Protein AF-A0A1J3FZJ3-F1 (afdb_monomer)

Organism: Noccaea caerulescens (NCBI:txid107243)

Mean predicted aligned error: 16.67 Å

Solvent-accessible surface area (backbone atoms only — not comparable to full-atom values): 7254 Å² total; per-residue (Å²): 122,68,70,63,58,53,57,52,51,57,56,59,66,74,48,54,72,71,60,51,54,51,52,52,52,52,52,52,50,53,53,52,49,51,53,52,52,54,52,51,52,48,55,54,49,55,52,50,53,50,51,49,52,56,47,55,73,55,59,82,52,82,71,63,54,33,57,73,55,72,46,77,84,89,62,64,53,85,85,43,50,65,75,44,43,39,55,68,78,79,38,80,76,72,91,74,71,64,52,69,68,57,39,54,49,50,56,50,47,53,55,48,44,74,58,72,31,93,97,49,130

Foldseek 3Di:
DVVVVVVVVVVLVPDDPVVNVVVVVVVVVVVVVVVVVVVVVVVVVVVVVVVVVVVVVVPPDPQPLCLLLVRDPPDDCVVPVCSRCCCPPPDDRDPDHDDPVNNVVVVVVVVVCVAPPPPHD

Structure (mmCIF, N/CA/C/O backbone):
data_AF-A0A1J3FZJ3-F1
#
_entry.id   AF-A0A1J3FZJ3-F1
#
loop_
_atom_site.group_PDB
_atom_site.id
_atom_site.type_symbol
_atom_site.label_atom_id
_atom_site.label_alt_id
_atom_site.label_comp_id
_atom_site.label_asym_id
_atom_site.label_entity_id
_atom_site.label_seq_id
_atom_site.pdbx_PDB_ins_code
_atom_site.Cartn_x
_atom_site.Cartn_y
_atom_site.Cartn_z
_atom_site.occupancy
_atom_site.B_iso_or_equiv
_atom_site.auth_seq_id
_atom_site.auth_comp_id
_atom_site.auth_asym_id
_atom_site.auth_atom_id
_atom_site.pdbx_PDB_model_num
ATOM 1 N N . MET A 1 1 ? 51.159 -42.744 -11.979 1.00 53.06 1 MET A N 1
ATOM 2 C CA . MET A 1 1 ? 51.176 -41.311 -11.600 1.00 53.06 1 MET A CA 1
ATOM 3 C C . MET A 1 1 ? 52.596 -40.743 -11.467 1.00 53.06 1 MET A C 1
ATOM 5 O O . MET A 1 1 ? 52.803 -39.627 -11.905 1.00 53.06 1 MET A O 1
ATOM 9 N N . TYR A 1 2 ? 53.592 -41.496 -10.974 1.00 52.66 2 TYR A N 1
ATOM 10 C CA . TYR A 1 2 ? 54.974 -41.008 -10.779 1.00 52.66 2 TYR A CA 1
ATOM 11 C C . TYR A 1 2 ? 55.820 -40.819 -12.058 1.00 52.66 2 TYR A C 1
ATOM 13 O O . TYR A 1 2 ? 56.565 -39.849 -12.153 1.00 52.66 2 TYR A O 1
ATOM 21 N N . HIS A 1 3 ? 55.665 -41.671 -13.079 1.00 50.00 3 HIS A N 1
ATOM 22 C CA . HIS A 1 3 ? 56.453 -41.567 -14.322 1.00 50.00 3 HIS A CA 1
ATOM 23 C C . HIS A 1 3 ? 56.180 -40.289 -15.140 1.00 50.00 3 HIS A C 1
ATOM 25 O O . HIS A 1 3 ? 57.069 -39.791 -15.820 1.00 50.00 3 HIS A O 1
ATOM 31 N N . ILE A 1 4 ? 54.976 -39.717 -15.042 1.00 53.25 4 ILE A N 1
ATOM 32 C CA . ILE A 1 4 ? 54.586 -38.503 -15.782 1.00 53.25 4 ILE A CA 1
ATOM 33 C C . ILE A 1 4 ? 55.288 -37.260 -15.207 1.00 53.25 4 ILE A C 1
ATOM 35 O O . ILE A 1 4 ? 55.769 -36.414 -15.960 1.00 53.25 4 ILE A O 1
ATOM 39 N N . PHE A 1 5 ? 55.425 -37.176 -13.878 1.00 53.69 5 PHE A N 1
ATOM 40 C CA . PHE A 1 5 ? 56.165 -36.090 -13.224 1.00 53.69 5 PHE A CA 1
ATOM 41 C C . PHE A 1 5 ? 57.675 -36.163 -13.498 1.00 53.69 5 PHE A C 1
ATOM 43 O O . PHE A 1 5 ? 58.327 -35.126 -13.605 1.00 53.69 5 PHE A O 1
ATOM 50 N N . GLN A 1 6 ? 58.222 -37.371 -13.675 1.00 52.38 6 GLN A N 1
ATOM 51 C CA . GLN A 1 6 ? 59.640 -37.582 -13.977 1.00 52.38 6 GLN A CA 1
ATOM 52 C C . GLN A 1 6 ? 60.010 -37.102 -15.393 1.00 52.38 6 GLN A C 1
ATOM 54 O O . GLN A 1 6 ? 61.010 -36.408 -15.561 1.00 52.38 6 GLN A O 1
ATOM 59 N N . ILE A 1 7 ? 59.149 -37.367 -16.386 1.00 54.06 7 ILE A N 1
ATOM 60 C CA . ILE A 1 7 ? 59.315 -36.898 -17.776 1.00 54.06 7 ILE A CA 1
ATOM 61 C C . ILE A 1 7 ? 59.224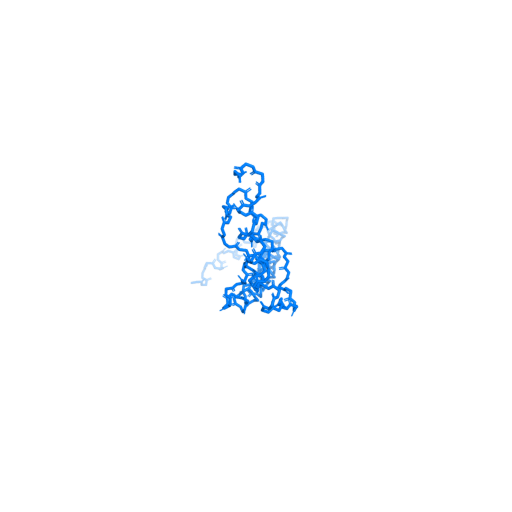 -35.363 -17.858 1.00 54.06 7 ILE A C 1
ATOM 63 O O . ILE A 1 7 ? 60.020 -34.720 -18.542 1.00 54.06 7 ILE A O 1
ATOM 67 N N . SER A 1 8 ? 58.294 -34.753 -17.114 1.00 57.75 8 SER A N 1
ATOM 68 C CA . SER A 1 8 ? 58.160 -33.291 -17.063 1.00 57.75 8 SER A CA 1
ATOM 69 C C . SER A 1 8 ? 59.354 -32.608 -16.381 1.00 57.75 8 SER A C 1
ATOM 71 O O . SER A 1 8 ? 59.728 -31.505 -16.778 1.00 57.75 8 SER A O 1
ATOM 73 N N . GLY A 1 9 ? 59.961 -33.231 -15.365 1.00 58.09 9 GLY A N 1
ATOM 74 C CA . GLY A 1 9 ? 61.112 -32.674 -14.643 1.00 58.09 9 GLY A CA 1
ATOM 75 C C . GLY A 1 9 ? 62.397 -32.627 -15.479 1.00 58.09 9 GLY A C 1
ATOM 76 O O . GLY A 1 9 ? 63.122 -31.629 -15.444 1.00 58.09 9 GLY A O 1
ATOM 77 N N . GLU A 1 10 ? 62.646 -33.668 -16.277 1.00 59.41 10 GLU A N 1
ATOM 78 C CA . GLU A 1 10 ? 63.753 -33.742 -17.247 1.00 59.41 10 GLU A CA 1
ATOM 79 C C . GLU A 1 10 ? 63.602 -32.670 -18.346 1.00 59.41 10 GLU A C 1
ATOM 81 O O . GLU A 1 10 ? 64.541 -31.921 -18.638 1.00 59.41 10 GLU A O 1
ATOM 86 N N . ALA A 1 11 ? 62.384 -32.510 -18.882 1.00 60.62 11 ALA A N 1
ATOM 87 C CA . ALA A 1 11 ? 62.062 -31.506 -19.896 1.00 60.62 11 ALA A CA 1
ATOM 88 C C . ALA A 1 11 ? 62.248 -30.066 -19.379 1.00 60.62 11 ALA A C 1
ATOM 90 O O . ALA A 1 11 ? 62.867 -29.240 -20.056 1.00 60.62 11 ALA A O 1
ATOM 91 N N . ILE A 1 12 ? 61.805 -29.778 -18.146 1.00 58.91 12 ILE A N 1
ATOM 92 C CA . ILE A 1 12 ? 62.013 -28.479 -17.487 1.00 58.91 12 ILE A CA 1
ATOM 93 C C . ILE A 1 12 ? 63.504 -28.208 -17.261 1.00 58.91 12 ILE A C 1
ATOM 95 O O . ILE A 1 12 ? 63.934 -27.067 -17.412 1.00 58.91 12 ILE A O 1
ATOM 99 N N . ARG A 1 13 ? 64.329 -29.224 -16.964 1.00 60.97 13 ARG A N 1
ATOM 100 C CA . ARG A 1 13 ? 65.783 -29.062 -16.766 1.00 60.97 13 ARG A CA 1
ATOM 101 C C . ARG A 1 13 ? 66.527 -28.631 -18.032 1.00 60.97 13 ARG A C 1
ATOM 103 O O . ARG A 1 13 ? 67.416 -27.786 -17.905 1.00 60.97 13 ARG A O 1
ATOM 110 N N . SER A 1 14 ? 66.133 -29.124 -19.207 1.00 64.06 14 SER A N 1
ATOM 111 C CA . SER A 1 14 ? 66.758 -28.795 -20.505 1.00 64.06 14 SER A CA 1
ATOM 112 C C . SER A 1 14 ? 66.446 -27.381 -21.031 1.00 64.06 14 SER A C 1
ATOM 114 O O . SER A 1 14 ? 67.145 -26.871 -21.906 1.00 64.06 14 SER A O 1
ATOM 116 N N . LEU A 1 15 ? 65.424 -26.714 -20.479 1.00 68.06 15 LEU A N 1
ATOM 117 C CA . LEU A 1 15 ? 64.989 -25.387 -20.918 1.00 68.06 15 LEU A CA 1
ATOM 118 C C . LEU A 1 15 ? 65.963 -24.278 -20.480 1.00 68.06 15 LEU A C 1
ATOM 120 O O . LEU A 1 15 ? 66.449 -24.244 -19.343 1.00 68.06 15 LEU A O 1
ATOM 124 N N . GLY A 1 16 ? 66.220 -23.326 -21.380 1.00 76.88 16 GLY A N 1
ATOM 125 C CA . GLY A 1 16 ? 67.042 -22.149 -21.096 1.00 76.88 16 GLY A CA 1
ATOM 126 C C . GLY A 1 16 ? 66.474 -21.294 -19.954 1.00 76.88 16 GLY A C 1
ATOM 127 O O . GLY A 1 16 ? 65.259 -21.219 -19.760 1.00 76.88 16 GLY A O 1
ATOM 128 N N . LEU A 1 17 ? 67.353 -20.616 -19.205 1.00 80.19 17 LEU A N 1
ATOM 129 C CA . LEU A 1 17 ? 67.009 -19.860 -17.987 1.00 80.19 17 LEU A CA 1
ATOM 130 C C . LEU A 1 17 ? 65.848 -18.864 -18.189 1.00 80.19 17 LEU A C 1
ATOM 132 O O . LEU A 1 17 ? 64.981 -18.747 -17.328 1.00 80.19 17 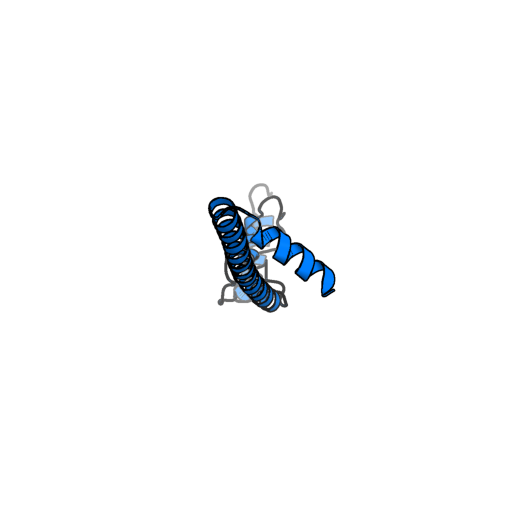LEU A O 1
ATOM 136 N N . LYS A 1 18 ? 65.778 -18.207 -19.355 1.00 80.12 18 LYS A N 1
ATOM 137 C CA . LYS A 1 18 ? 64.703 -17.262 -19.706 1.00 80.12 18 LYS A CA 1
ATOM 138 C C . LYS A 1 18 ? 63.321 -17.925 -19.801 1.00 80.12 18 LYS A C 1
ATOM 140 O O . LYS A 1 18 ? 62.347 -17.367 -19.309 1.00 80.12 18 LYS A O 1
ATOM 145 N N . MET A 1 19 ? 63.244 -19.128 -20.374 1.00 83.62 19 MET A N 1
ATOM 146 C CA . MET A 1 19 ? 61.985 -19.877 -20.498 1.00 83.62 19 MET A CA 1
ATOM 147 C C . MET A 1 19 ? 61.517 -20.419 -19.145 1.00 83.62 19 MET A C 1
ATOM 149 O O . MET A 1 19 ? 60.323 -20.423 -18.865 1.00 83.62 19 MET A O 1
ATOM 153 N N . LYS A 1 20 ? 62.454 -20.797 -18.266 1.00 83.12 20 LYS A N 1
ATOM 154 C CA . LYS A 1 20 ? 62.146 -21.209 -16.886 1.00 83.12 20 LYS A CA 1
ATOM 155 C C . LYS A 1 20 ? 61.538 -20.070 -16.069 1.00 83.12 20 LYS A C 1
ATOM 157 O O . LYS A 1 20 ? 60.531 -20.275 -15.405 1.00 83.12 20 LYS A O 1
ATOM 162 N N . ILE A 1 21 ? 62.118 -18.869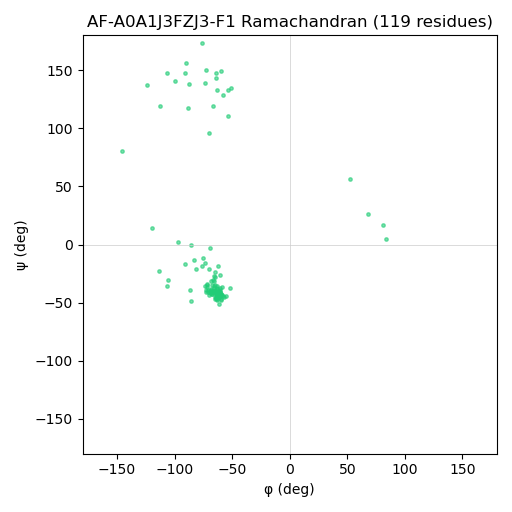 -16.148 1.00 86.31 21 ILE A N 1
ATOM 163 C CA . ILE A 1 21 ? 61.594 -17.685 -15.449 1.00 86.31 21 ILE A CA 1
ATOM 164 C C . ILE A 1 21 ? 60.181 -17.355 -15.945 1.00 86.31 21 ILE A C 1
ATOM 166 O O . ILE A 1 21 ? 59.288 -17.143 -15.129 1.00 86.31 21 ILE A O 1
ATOM 170 N N . LEU A 1 22 ? 59.957 -17.383 -17.264 1.00 87.56 22 LEU A N 1
ATOM 171 C CA . LEU A 1 22 ? 58.647 -17.107 -17.856 1.00 87.56 22 LEU A CA 1
ATOM 172 C C . LEU A 1 22 ? 57.569 -18.085 -17.362 1.00 87.56 22 LEU A C 1
ATOM 174 O O . LEU A 1 22 ? 56.499 -17.654 -16.938 1.00 87.56 22 LEU A O 1
ATOM 178 N N . ILE A 1 23 ? 57.861 -19.389 -17.363 1.00 87.62 23 ILE A N 1
ATOM 179 C CA . ILE A 1 23 ? 56.921 -20.420 -16.898 1.00 87.62 23 ILE A CA 1
ATOM 180 C C . ILE A 1 23 ? 56.596 -20.228 -15.412 1.00 87.62 23 ILE A C 1
ATOM 182 O O . ILE A 1 23 ? 55.427 -20.277 -15.032 1.00 87.62 23 ILE A O 1
ATOM 186 N N . THR A 1 24 ? 57.603 -19.952 -14.578 1.00 87.81 24 THR A N 1
ATOM 187 C CA . THR A 1 24 ? 57.401 -19.717 -13.142 1.00 87.81 24 THR A CA 1
ATOM 188 C C . THR A 1 24 ? 56.529 -18.488 -12.877 1.00 87.81 24 THR A C 1
ATOM 190 O O . THR A 1 24 ? 55.661 -18.551 -12.011 1.00 87.81 24 THR A O 1
ATOM 193 N N . VAL A 1 25 ? 56.714 -17.395 -13.628 1.00 91.88 25 VAL A N 1
ATOM 194 C CA . VAL A 1 25 ? 55.906 -16.166 -13.494 1.00 91.88 25 VAL A CA 1
ATOM 195 C C . VAL A 1 25 ? 54.456 -16.392 -13.926 1.00 91.88 25 VAL A C 1
ATOM 197 O O . VAL A 1 25 ? 53.534 -15.924 -13.263 1.00 91.88 25 VAL A O 1
ATOM 200 N N . ILE A 1 26 ? 54.232 -17.138 -15.010 1.00 90.44 26 ILE A N 1
ATOM 201 C CA . ILE A 1 26 ? 52.875 -17.472 -15.463 1.00 90.44 26 ILE A CA 1
ATOM 202 C C . ILE A 1 26 ? 52.180 -18.359 -14.428 1.00 90.44 26 ILE A C 1
ATOM 204 O O . ILE A 1 26 ? 51.043 -18.092 -14.045 1.00 90.44 26 ILE A O 1
ATOM 208 N N . PHE A 1 27 ? 52.867 -19.393 -13.940 1.00 89.44 27 PHE A N 1
ATOM 209 C CA . PHE A 1 27 ? 52.297 -20.314 -12.964 1.00 89.44 27 PHE A CA 1
ATOM 210 C C . PHE A 1 27 ? 51.983 -19.613 -11.637 1.00 89.44 27 PHE A C 1
ATOM 212 O O . PHE A 1 27 ? 50.892 -19.791 -11.098 1.00 89.44 27 PHE A O 1
ATOM 219 N N . SER A 1 28 ? 52.882 -18.759 -11.136 1.00 91.06 28 SER A N 1
ATOM 220 C CA . SER A 1 28 ? 52.624 -17.981 -9.920 1.00 91.06 28 SER A CA 1
ATOM 221 C C . SER A 1 28 ? 51.472 -16.989 -10.104 1.00 91.06 28 SER A C 1
ATOM 223 O O . SER A 1 28 ? 50.619 -16.888 -9.223 1.00 91.06 28 SER A O 1
ATOM 225 N N . GLY A 1 29 ? 51.378 -16.329 -11.262 1.00 91.00 29 GLY A N 1
ATOM 226 C CA . GLY A 1 29 ? 50.261 -15.446 -11.601 1.00 91.00 29 GLY A CA 1
ATOM 227 C C . GLY A 1 29 ? 48.910 -16.169 -11.620 1.00 91.00 29 GLY A C 1
ATOM 228 O O . GLY A 1 29 ? 47.945 -15.677 -11.037 1.00 91.00 29 GLY A O 1
ATOM 229 N N . LEU A 1 30 ? 48.847 -17.365 -12.215 1.00 89.88 30 LEU A N 1
ATOM 230 C CA . LEU A 1 30 ? 47.631 -18.188 -12.245 1.00 89.88 30 LEU A CA 1
ATOM 231 C C . LEU A 1 30 ? 47.204 -18.646 -10.843 1.00 89.88 30 LEU A C 1
ATOM 233 O O . LEU A 1 30 ? 46.014 -18.615 -10.523 1.00 89.88 30 LEU A O 1
ATOM 237 N N . LEU A 1 31 ? 48.161 -19.023 -9.989 1.00 89.44 31 LEU A N 1
ATOM 238 C CA . LEU A 1 31 ? 47.874 -19.396 -8.601 1.00 89.44 31 LEU A CA 1
ATOM 239 C C . LEU A 1 31 ? 47.332 -18.212 -7.793 1.00 89.44 31 LEU A C 1
ATOM 241 O O . LEU A 1 31 ? 46.328 -18.355 -7.094 1.00 89.44 31 LEU A O 1
ATOM 245 N N . ILE A 1 32 ? 47.952 -17.035 -7.921 1.00 89.62 32 ILE A N 1
ATOM 246 C CA . ILE A 1 32 ? 47.500 -15.815 -7.240 1.00 89.62 32 ILE A CA 1
ATOM 247 C C . ILE A 1 32 ? 46.096 -15.420 -7.722 1.00 89.62 32 ILE A C 1
ATOM 249 O O . ILE A 1 32 ? 45.219 -15.146 -6.902 1.00 89.62 32 ILE A O 1
ATOM 253 N N . TRP A 1 33 ? 45.843 -15.460 -9.033 1.00 89.50 33 TRP A N 1
ATOM 254 C CA . TRP A 1 33 ? 44.532 -15.159 -9.613 1.00 89.50 33 TRP A CA 1
ATOM 255 C C . TRP A 1 33 ? 43.437 -16.096 -9.094 1.00 89.50 33 TRP A C 1
ATOM 257 O O . TRP A 1 33 ? 42.351 -15.644 -8.731 1.00 89.50 33 TRP A O 1
ATOM 267 N N . SER A 1 34 ? 43.730 -17.395 -8.988 1.00 89.62 34 SER A N 1
ATOM 268 C CA . SER A 1 34 ? 42.785 -18.376 -8.447 1.00 89.62 34 SER A CA 1
ATOM 269 C C . SER A 1 34 ? 42.434 -18.101 -6.982 1.00 89.62 34 SER A C 1
ATOM 271 O O . SER A 1 34 ? 41.277 -18.264 -6.594 1.00 89.62 34 SER A O 1
ATOM 273 N N . ILE A 1 35 ? 43.403 -17.677 -6.166 1.00 85.88 35 ILE A N 1
ATOM 274 C CA . ILE A 1 35 ? 43.174 -17.325 -4.755 1.00 85.88 35 ILE A CA 1
ATOM 275 C C . ILE A 1 35 ? 42.314 -16.058 -4.652 1.00 85.88 35 ILE A C 1
ATOM 277 O O . ILE A 1 35 ? 41.371 -16.019 -3.857 1.00 85.88 35 ILE A O 1
ATOM 281 N N . ILE A 1 36 ? 42.590 -15.045 -5.480 1.00 85.06 36 ILE A N 1
ATOM 282 C CA . ILE A 1 36 ? 41.810 -13.800 -5.529 1.00 85.06 36 ILE A CA 1
ATOM 283 C C . ILE A 1 36 ? 40.368 -14.080 -5.970 1.00 85.06 36 ILE A C 1
ATOM 285 O O . ILE A 1 36 ? 39.436 -13.650 -5.293 1.00 85.06 36 ILE A O 1
ATOM 289 N N . LEU A 1 37 ? 40.167 -14.855 -7.041 1.00 81.25 37 LEU A N 1
ATOM 290 C CA . LEU A 1 37 ? 38.834 -15.252 -7.510 1.00 81.25 37 LEU A CA 1
ATOM 291 C C . LEU A 1 37 ? 38.046 -16.024 -6.447 1.00 81.25 37 LEU A C 1
ATOM 293 O O . LEU A 1 37 ? 36.863 -15.753 -6.238 1.00 81.25 37 LEU A O 1
ATOM 297 N N . LEU A 1 38 ? 38.691 -16.970 -5.756 1.00 77.31 38 LEU A N 1
ATOM 298 C CA . LEU A 1 38 ? 38.036 -17.755 -4.709 1.00 77.31 38 LEU A CA 1
ATOM 299 C C . LEU A 1 38 ? 37.642 -16.883 -3.506 1.00 77.31 38 LEU A C 1
ATOM 301 O O . LEU A 1 38 ? 36.589 -17.100 -2.907 1.00 77.31 38 LEU A O 1
ATOM 305 N N . SER A 1 39 ? 38.469 -15.891 -3.171 1.00 75.31 39 SER A N 1
ATOM 306 C CA . SER A 1 39 ? 38.217 -14.945 -2.074 1.00 75.31 39 SER A CA 1
ATOM 307 C C . SER A 1 39 ? 37.090 -13.970 -2.418 1.00 75.31 39 SER A C 1
ATOM 309 O O . SER A 1 39 ? 36.223 -13.705 -1.588 1.00 75.31 39 SER A O 1
ATOM 311 N N . PHE A 1 40 ? 37.064 -13.488 -3.663 1.00 70.50 40 PHE A N 1
ATOM 312 C CA . PHE A 1 40 ? 35.990 -12.651 -4.185 1.00 70.50 40 PHE A CA 1
ATOM 313 C C . PHE A 1 40 ? 34.661 -13.415 -4.163 1.00 70.50 40 PHE A C 1
ATOM 315 O O . PHE A 1 40 ? 33.704 -12.954 -3.552 1.00 70.50 40 PHE A O 1
ATOM 322 N N . SER A 1 41 ? 34.626 -14.631 -4.719 1.00 71.50 41 SER A N 1
ATOM 323 C CA . SER A 1 41 ? 33.423 -15.472 -4.743 1.00 71.50 41 SER A CA 1
ATOM 324 C C . SER A 1 41 ? 32.840 -15.713 -3.346 1.00 71.50 41 SER A C 1
ATOM 326 O O . SER A 1 41 ? 31.636 -15.565 -3.150 1.00 71.50 41 SER A O 1
ATOM 328 N N . LYS A 1 42 ? 33.672 -16.025 -2.344 1.00 74.19 42 LYS A N 1
ATOM 329 C CA . LYS A 1 42 ? 33.191 -16.255 -0.971 1.00 74.19 42 LYS A CA 1
ATOM 330 C C . LYS A 1 42 ? 32.550 -15.014 -0.350 1.00 74.19 42 LYS A C 1
ATOM 332 O O . LYS A 1 42 ? 31.459 -15.123 0.186 1.00 74.19 42 LYS A O 1
ATOM 337 N N . ASN A 1 43 ? 33.154 -13.836 -0.521 1.00 70.00 43 ASN A N 1
ATOM 338 C CA . ASN A 1 43 ? 32.615 -12.584 0.023 1.00 70.00 43 ASN A CA 1
ATOM 339 C C . ASN A 1 43 ? 31.222 -12.246 -0.554 1.00 70.00 43 ASN A C 1
ATOM 341 O O . ASN A 1 43 ? 30.319 -11.859 0.185 1.00 70.00 43 ASN A O 1
ATOM 345 N N . PHE A 1 44 ? 31.015 -12.470 -1.859 1.00 65.81 44 PHE A N 1
ATOM 346 C CA . PHE A 1 44 ? 29.693 -12.299 -2.478 1.00 65.81 44 PHE A CA 1
ATOM 347 C C . PHE A 1 44 ? 28.681 -13.344 -2.011 1.00 65.81 44 PHE A C 1
ATOM 349 O O . PHE A 1 44 ? 27.527 -12.997 -1.772 1.00 65.81 44 PHE A O 1
ATOM 356 N N . ASN A 1 45 ? 29.093 -14.607 -1.873 1.00 67.25 45 ASN A N 1
ATOM 357 C CA . ASN A 1 45 ? 28.197 -15.667 -1.417 1.00 67.25 45 ASN A CA 1
ATOM 358 C C . ASN A 1 45 ? 27.777 -15.467 0.043 1.00 67.25 45 ASN A C 1
ATOM 360 O O . ASN A 1 45 ? 26.598 -15.621 0.333 1.00 67.25 45 ASN A O 1
ATOM 364 N N . ASP A 1 46 ? 28.686 -15.061 0.932 1.00 68.38 46 ASP A N 1
ATOM 365 C CA . ASP A 1 46 ? 28.368 -14.810 2.343 1.00 68.38 46 ASP A CA 1
ATOM 366 C C . ASP A 1 46 ? 27.400 -13.621 2.497 1.00 68.38 46 ASP A C 1
ATOM 368 O O . ASP A 1 46 ? 26.421 -13.717 3.237 1.00 68.38 46 ASP A O 1
ATOM 372 N N . GLN A 1 47 ? 27.592 -12.536 1.730 1.00 66.88 47 GLN A N 1
ATOM 373 C CA . GLN A 1 47 ? 26.634 -11.418 1.680 1.00 66.88 47 GLN A CA 1
ATOM 374 C C . GLN A 1 47 ? 25.274 -11.825 1.098 1.00 66.88 47 GLN A C 1
ATOM 376 O O . GLN A 1 47 ? 24.237 -11.379 1.586 1.00 66.88 47 GLN A O 1
ATOM 381 N N . LEU A 1 48 ? 25.256 -12.669 0.063 1.00 66.44 48 LEU A N 1
ATOM 382 C CA . LEU A 1 48 ? 24.0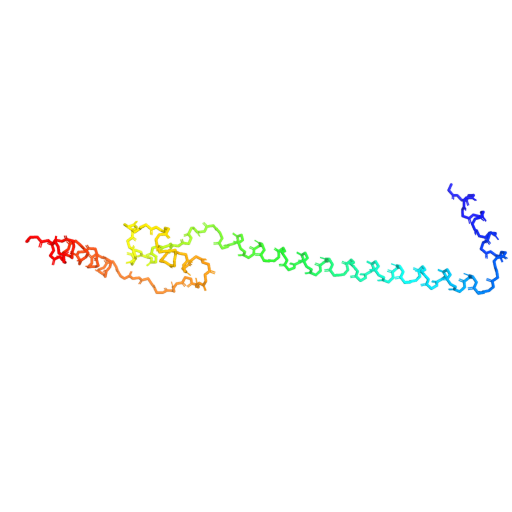19 -13.164 -0.544 1.00 66.44 48 LEU A CA 1
ATOM 383 C C . LEU A 1 48 ? 23.262 -14.099 0.412 1.00 66.44 48 LEU A C 1
ATOM 385 O O . LEU A 1 48 ? 22.035 -14.044 0.495 1.00 66.44 48 LEU A O 1
ATOM 389 N N . LEU A 1 49 ? 23.977 -14.944 1.154 1.00 65.75 49 LEU A N 1
ATOM 390 C CA . LEU A 1 49 ? 23.395 -15.894 2.100 1.00 65.75 49 LEU A CA 1
ATOM 391 C C . LEU A 1 49 ? 22.849 -15.178 3.346 1.00 65.75 49 LEU A C 1
ATOM 393 O O . LEU A 1 49 ? 21.785 -15.545 3.834 1.00 65.75 49 LEU A O 1
ATOM 397 N N . ASP A 1 50 ? 23.499 -14.105 3.805 1.00 63.09 50 ASP A N 1
ATOM 398 C CA . ASP A 1 50 ? 22.976 -13.251 4.879 1.00 63.09 50 ASP A CA 1
ATOM 399 C C . ASP A 1 50 ? 21.760 -12.430 4.417 1.00 63.09 50 ASP A C 1
ATOM 401 O O . ASP A 1 50 ? 20.727 -12.418 5.086 1.00 63.09 50 ASP A O 1
ATOM 405 N N . ALA A 1 51 ? 21.812 -11.840 3.215 1.00 61.41 51 ALA A N 1
ATOM 406 C CA . ALA A 1 51 ? 20.678 -11.119 2.632 1.00 61.41 51 ALA A CA 1
ATOM 407 C C . ALA A 1 51 ? 19.448 -12.024 2.441 1.00 61.41 51 ALA A C 1
ATOM 409 O O . ALA A 1 51 ? 18.325 -11.619 2.743 1.00 61.41 51 ALA A O 1
ATOM 410 N N . THR A 1 52 ? 19.655 -13.265 1.991 1.00 62.25 52 THR A N 1
ATOM 411 C CA . THR A 1 52 ? 18.578 -14.257 1.836 1.00 62.25 52 THR A CA 1
ATOM 412 C C . THR A 1 52 ? 18.060 -14.770 3.181 1.00 62.25 52 THR A C 1
ATOM 414 O O . THR A 1 52 ? 16.851 -14.942 3.320 1.00 62.25 52 THR A O 1
ATOM 417 N N . ASN A 1 53 ? 18.908 -14.945 4.203 1.00 61.72 53 ASN A N 1
ATOM 418 C CA . ASN A 1 53 ? 18.453 -15.297 5.557 1.00 61.72 53 ASN A CA 1
ATOM 419 C C . ASN A 1 53 ? 17.638 -14.162 6.200 1.00 61.72 53 ASN A C 1
ATOM 421 O O . ASN A 1 53 ? 16.612 -14.404 6.843 1.00 61.72 53 ASN A O 1
ATOM 425 N N . TYR A 1 54 ? 18.068 -12.914 6.000 1.00 58.44 54 TYR A N 1
ATOM 426 C CA . TYR A 1 54 ? 17.384 -11.727 6.511 1.00 58.44 54 TYR A CA 1
ATOM 427 C C . TYR A 1 54 ? 16.033 -11.496 5.815 1.00 58.44 54 TYR A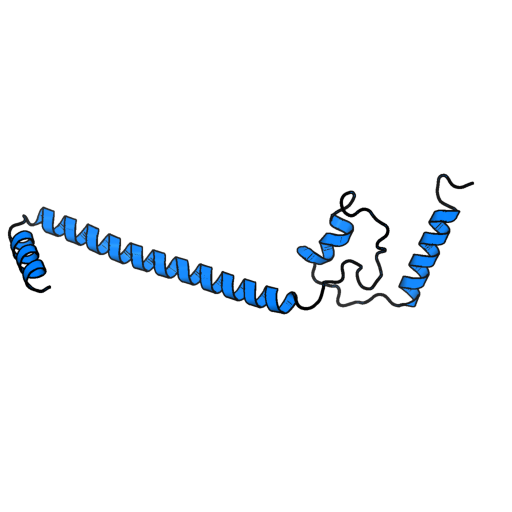 C 1
ATOM 429 O O . TYR A 1 54 ? 15.053 -11.132 6.471 1.00 58.44 54 TYR A O 1
ATOM 437 N N . ASP A 1 55 ? 15.953 -11.751 4.506 1.00 54.59 55 ASP A N 1
ATOM 438 C CA . ASP A 1 55 ? 14.703 -11.677 3.741 1.00 54.59 55 ASP A CA 1
ATOM 439 C C . ASP A 1 55 ? 13.759 -12.845 4.071 1.00 54.59 55 ASP A C 1
ATOM 441 O O . ASP A 1 55 ? 12.575 -12.626 4.332 1.00 54.59 55 ASP A O 1
ATOM 445 N N . SER A 1 56 ? 14.292 -14.065 4.215 1.00 55.28 56 SER A N 1
ATOM 446 C CA . SER A 1 56 ? 13.538 -15.251 4.648 1.00 55.28 56 SER A CA 1
ATOM 447 C C . SER A 1 56 ? 12.875 -15.030 6.008 1.00 55.28 56 SER A C 1
ATOM 449 O O . SER A 1 56 ? 11.678 -15.286 6.146 1.00 55.28 56 SER A O 1
ATOM 451 N N . LYS A 1 57 ? 13.594 -14.470 6.993 1.00 53.38 57 LYS A N 1
ATOM 452 C CA . LYS A 1 57 ? 13.025 -14.121 8.312 1.00 53.38 57 LYS A CA 1
ATOM 453 C C . LYS A 1 57 ? 11.953 -13.033 8.254 1.00 53.38 57 LYS A C 1
ATOM 455 O O . LYS A 1 57 ? 11.127 -12.937 9.158 1.00 53.38 57 LYS A O 1
ATOM 460 N N . ARG A 1 58 ? 11.961 -12.193 7.217 1.00 52.62 58 ARG A N 1
ATOM 461 C CA . ARG A 1 58 ? 10.982 -11.116 7.014 1.00 52.62 58 ARG A CA 1
ATOM 462 C C . ARG A 1 58 ? 9.777 -11.565 6.179 1.00 52.62 58 ARG A C 1
ATOM 464 O O . ARG A 1 58 ? 8.750 -10.889 6.205 1.00 52.62 58 ARG A O 1
ATOM 471 N N . SER A 1 59 ? 9.899 -12.689 5.471 1.00 48.19 59 SER A N 1
ATOM 472 C CA . SER A 1 59 ? 8.912 -13.210 4.518 1.00 48.19 59 SER A CA 1
ATOM 473 C C . SER A 1 59 ? 7.765 -14.023 5.135 1.00 48.19 59 SER A C 1
ATOM 475 O O . SER A 1 59 ? 6.751 -14.219 4.472 1.00 48.19 59 SER A O 1
ATOM 477 N N . GLU A 1 60 ? 7.853 -14.435 6.405 1.00 47.41 60 GLU A N 1
ATOM 478 C CA . GLU A 1 60 ? 6.789 -15.237 7.044 1.00 47.41 60 GLU A CA 1
ATOM 479 C C . GLU A 1 60 ? 5.537 -14.433 7.430 1.00 47.41 60 GLU A C 1
ATOM 481 O O . GLU A 1 60 ? 4.491 -15.010 7.720 1.00 47.41 60 GLU A O 1
ATOM 486 N N . THR A 1 61 ? 5.593 -13.098 7.380 1.00 50.03 61 THR A N 1
ATOM 487 C CA . THR A 1 61 ? 4.391 -12.264 7.518 1.00 50.03 61 THR A CA 1
ATOM 488 C C . THR A 1 61 ? 4.113 -11.562 6.194 1.00 50.03 61 THR A C 1
ATOM 490 O O . THR A 1 61 ? 4.957 -10.784 5.739 1.00 50.03 61 THR A O 1
ATOM 493 N N . PRO A 1 62 ? 2.952 -11.801 5.550 1.00 57.47 62 PRO A N 1
ATOM 494 C CA . PRO A 1 62 ? 2.527 -11.007 4.408 1.00 57.47 62 PRO A CA 1
ATOM 495 C C . PRO A 1 62 ? 2.562 -9.540 4.831 1.00 57.47 62 PRO A C 1
ATOM 497 O O . PRO A 1 62 ? 1.806 -9.121 5.711 1.00 57.47 62 PRO A O 1
ATOM 500 N N . ARG A 1 63 ? 3.497 -8.766 4.271 1.00 65.56 63 ARG A N 1
ATOM 501 C CA . ARG A 1 63 ? 3.607 -7.347 4.602 1.00 65.56 63 ARG A CA 1
ATOM 502 C C . ARG A 1 63 ? 2.277 -6.690 4.268 1.00 65.56 63 ARG A C 1
ATOM 504 O O . ARG A 1 63 ? 1.741 -6.857 3.174 1.00 65.56 63 ARG A O 1
ATOM 511 N N . ASP A 1 64 ? 1.739 -5.963 5.235 1.00 77.44 64 ASP A N 1
ATOM 512 C CA . ASP A 1 64 ? 0.411 -5.388 5.123 1.00 77.44 64 ASP A CA 1
ATOM 513 C C . ASP A 1 64 ? 0.396 -4.244 4.098 1.00 77.44 64 ASP A C 1
ATOM 515 O O . ASP A 1 64 ? 0.712 -3.087 4.400 1.00 77.44 64 ASP A O 1
ATOM 519 N N . LYS A 1 65 ? 0.008 -4.580 2.863 1.00 86.00 65 LYS A N 1
ATOM 520 C CA . LYS A 1 65 ? -0.168 -3.618 1.769 1.00 86.00 65 LYS A CA 1
ATOM 521 C C . LYS A 1 65 ? -1.257 -2.580 2.055 1.00 86.00 65 LYS A C 1
ATOM 523 O O . LYS A 1 65 ? -1.278 -1.537 1.409 1.00 86.00 65 LYS A O 1
ATOM 528 N N . LEU A 1 66 ? -2.150 -2.844 3.013 1.00 89.62 66 LEU A N 1
ATOM 529 C CA . LEU A 1 66 ? -3.245 -1.954 3.394 1.00 89.62 66 LEU A CA 1
ATOM 530 C C . LEU A 1 66 ? -2.919 -1.080 4.615 1.00 89.62 66 LEU A C 1
ATOM 532 O O . LEU A 1 66 ? -3.764 -0.282 5.024 1.00 89.62 66 LEU A O 1
ATOM 536 N N . ILE A 1 67 ? -1.701 -1.170 5.165 1.00 88.81 67 ILE A N 1
ATOM 537 C CA . ILE A 1 67 ? -1.191 -0.315 6.254 1.00 88.81 67 ILE A CA 1
ATOM 538 C C . ILE A 1 67 ? -2.164 -0.289 7.450 1.00 88.81 67 ILE A C 1
ATOM 540 O O . ILE A 1 67 ? -2.665 0.757 7.864 1.00 88.81 67 ILE A O 1
ATOM 544 N N . GLY A 1 68 ? -2.494 -1.458 7.986 1.00 87.00 68 GLY A N 1
ATOM 545 C CA . GLY A 1 68 ? -3.416 -1.632 9.107 1.00 87.00 68 GLY A CA 1
ATOM 546 C C . GLY A 1 68 ? -4.865 -1.292 8.762 1.00 87.00 68 GLY A C 1
ATOM 547 O O . GLY A 1 68 ? -5.610 -0.862 9.636 1.00 87.00 68 GLY A O 1
ATOM 548 N N . GLY A 1 69 ? -5.255 -1.410 7.489 1.00 90.62 69 GLY A N 1
ATOM 549 C CA . GLY A 1 69 ? -6.587 -1.044 6.999 1.00 90.62 69 GLY A CA 1
ATOM 550 C C . GLY A 1 69 ? -6.762 0.442 6.672 1.00 90.62 69 GLY A C 1
ATOM 551 O O . GLY A 1 69 ? -7.861 0.857 6.295 1.00 90.62 69 GLY A O 1
ATOM 552 N N . LEU A 1 70 ? -5.700 1.250 6.766 1.00 92.81 70 LEU A N 1
ATOM 553 C CA . LEU A 1 70 ? -5.732 2.659 6.373 1.00 92.81 70 LEU A CA 1
ATOM 554 C C . LEU A 1 70 ? -6.110 2.812 4.890 1.00 92.81 70 LEU A C 1
ATOM 556 O O . LEU A 1 70 ? -6.946 3.645 4.538 1.00 92.81 70 LEU A O 1
ATOM 560 N N . LEU A 1 71 ? -5.554 1.962 4.024 1.00 92.94 71 LEU A N 1
ATOM 561 C CA . LEU A 1 71 ? -5.887 1.926 2.600 1.00 92.94 71 LEU A CA 1
ATOM 562 C C . LEU A 1 71 ? -7.029 0.938 2.323 1.00 92.94 71 LEU A C 1
ATOM 564 O O . LEU A 1 71 ? -7.141 -0.097 2.975 1.00 92.94 71 LEU A O 1
ATOM 568 N N . THR A 1 72 ? -7.861 1.250 1.327 1.00 92.81 72 THR A N 1
ATOM 569 C CA . THR A 1 72 ? -8.844 0.309 0.763 1.00 92.81 72 THR A CA 1
ATOM 570 C C . THR A 1 72 ? -8.241 -0.486 -0.404 1.00 92.81 72 THR A C 1
ATOM 572 O O . THR A 1 72 ? -7.289 -0.032 -1.048 1.00 92.81 72 THR A O 1
ATOM 575 N N . ALA A 1 73 ? -8.797 -1.666 -0.684 1.00 91.12 73 ALA A N 1
ATOM 576 C CA . ALA A 1 73 ? -8.414 -2.536 -1.799 1.00 91.12 73 ALA A CA 1
ATOM 577 C C . ALA A 1 73 ? -9.136 -2.195 -3.121 1.00 91.12 73 ALA A C 1
ATOM 579 O O . ALA A 1 73 ? -8.882 -2.837 -4.131 1.00 91.12 73 ALA A O 1
ATOM 580 N N . ASP A 1 74 ? -10.010 -1.184 -3.119 1.00 91.50 74 ASP A N 1
ATOM 581 C CA . ASP A 1 74 ? -10.872 -0.823 -4.257 1.00 91.50 74 ASP A CA 1
ATOM 582 C C . ASP A 1 74 ? -10.125 -0.229 -5.472 1.00 91.50 74 ASP A C 1
ATOM 584 O O . ASP A 1 74 ? -10.760 0.104 -6.471 1.00 91.50 74 ASP A O 1
ATOM 588 N N . PHE A 1 75 ? -8.806 -0.028 -5.400 1.00 91.44 75 PHE A N 1
ATOM 589 C CA . PHE A 1 75 ? -8.048 0.632 -6.464 1.00 91.44 75 PHE A CA 1
ATOM 590 C C . PHE A 1 75 ? -7.336 -0.368 -7.364 1.00 91.44 75 PHE A C 1
ATOM 592 O O . PHE A 1 75 ? -6.739 -1.334 -6.893 1.00 91.44 75 PHE A O 1
ATOM 599 N N . ASP A 1 76 ? -7.331 -0.071 -8.664 1.00 92.62 76 ASP A N 1
ATOM 600 C CA . ASP A 1 76 ? -6.511 -0.809 -9.614 1.00 92.62 76 ASP A CA 1
ATOM 601 C C . ASP A 1 76 ? -5.020 -0.557 -9.343 1.00 92.62 76 ASP A C 1
ATOM 603 O O . ASP A 1 76 ? -4.518 0.570 -9.408 1.00 92.62 76 ASP A O 1
ATOM 607 N N . GLU A 1 77 ? -4.309 -1.638 -9.044 1.00 89.75 77 GLU A N 1
ATOM 608 C CA . GLU A 1 77 ? -2.892 -1.620 -8.698 1.00 89.75 77 GLU A CA 1
ATOM 609 C C . GLU A 1 77 ? -2.014 -1.210 -9.881 1.00 89.75 77 GLU A C 1
ATOM 611 O O . GLU A 1 77 ? -0.982 -0.567 -9.685 1.00 89.75 77 GLU A O 1
ATOM 616 N N . ARG A 1 78 ? -2.430 -1.518 -11.115 1.00 90.38 78 ARG A N 1
ATOM 617 C CA . ARG A 1 78 ? -1.660 -1.160 -12.316 1.00 90.38 78 ARG A CA 1
ATOM 618 C C . ARG A 1 78 ? -1.702 0.340 -12.580 1.00 90.38 78 ARG A C 1
ATOM 620 O O . ARG A 1 78 ? -0.682 0.922 -12.938 1.00 90.38 78 ARG A O 1
ATOM 627 N N . SER A 1 79 ? -2.856 0.961 -12.353 1.00 95.44 79 SER A N 1
ATOM 628 C CA . SER A 1 79 ? -3.042 2.405 -12.497 1.00 95.44 79 SER A CA 1
ATOM 629 C C . SER A 1 79 ? -2.225 3.213 -11.480 1.00 95.44 79 SER A C 1
ATOM 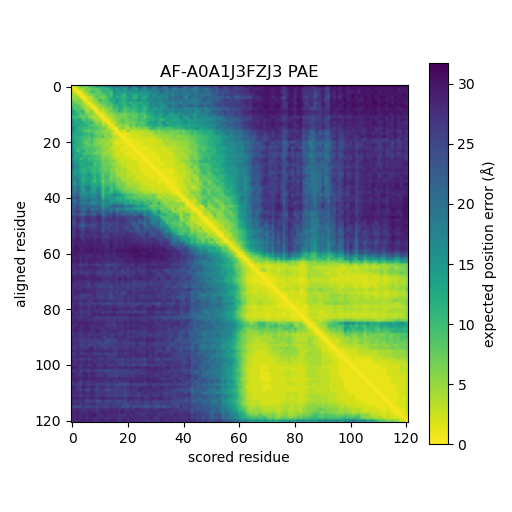631 O O . SER A 1 79 ? -1.796 4.325 -11.780 1.00 95.44 79 SER A O 1
ATOM 633 N N . CYS A 1 80 ? -1.986 2.677 -10.276 1.00 91.62 80 CYS A N 1
ATOM 634 C CA . CYS A 1 80 ? -1.190 3.347 -9.245 1.00 91.62 80 CYS A CA 1
ATOM 635 C C . CYS A 1 80 ? -0.381 2.344 -8.405 1.00 91.62 80 CYS A C 1
ATOM 637 O O . CYS A 1 80 ? -0.737 2.012 -7.273 1.00 91.62 80 CYS A O 1
ATOM 639 N N . VAL A 1 81 ? 0.755 1.905 -8.951 1.00 89.69 81 VAL A N 1
ATOM 640 C CA . VAL A 1 81 ? 1.630 0.890 -8.333 1.00 89.69 81 VAL A CA 1
ATOM 641 C C . VAL A 1 81 ? 2.153 1.334 -6.964 1.00 89.69 81 VAL A C 1
ATOM 643 O O . VAL A 1 81 ? 2.200 0.542 -6.019 1.00 89.69 81 VAL A O 1
ATOM 646 N N . SER A 1 82 ? 2.500 2.618 -6.826 1.00 89.31 82 SER A N 1
ATOM 647 C CA . SER A 1 82 ? 3.044 3.175 -5.582 1.00 89.31 82 SER A CA 1
ATOM 648 C C . SER A 1 82 ? 2.085 3.038 -4.397 1.00 89.31 82 SER A C 1
ATOM 650 O O . SER A 1 82 ? 2.546 2.924 -3.263 1.00 89.31 82 SER A O 1
ATOM 652 N N . ARG A 1 83 ? 0.768 2.965 -4.633 1.00 90.88 83 ARG A N 1
ATOM 653 C CA . ARG A 1 83 ? -0.239 2.856 -3.570 1.00 90.88 83 ARG A CA 1
ATOM 654 C C . ARG A 1 83 ? -0.032 1.639 -2.670 1.00 90.88 83 ARG A C 1
ATOM 656 O O . ARG A 1 83 ? -0.141 1.771 -1.455 1.00 90.88 83 ARG A O 1
ATOM 663 N N . TYR A 1 84 ? 0.256 0.480 -3.264 1.00 88.75 84 TYR A N 1
ATOM 664 C CA . TYR A 1 84 ? 0.409 -0.786 -2.539 1.00 88.75 84 TYR A CA 1
ATOM 665 C C . TYR A 1 84 ? 1.872 -1.223 -2.416 1.00 88.75 84 TYR A C 1
ATOM 667 O O . TYR A 1 84 ? 2.241 -1.828 -1.414 1.00 88.75 84 TYR A O 1
ATOM 675 N N . HIS A 1 85 ? 2.732 -0.883 -3.382 1.00 83.62 85 HIS A N 1
ATOM 676 C CA . HIS A 1 85 ? 4.124 -1.347 -3.389 1.00 83.62 85 HIS A CA 1
ATOM 677 C C . HIS A 1 85 ? 5.064 -0.533 -2.489 1.00 83.62 85 HIS A C 1
ATOM 679 O O . HIS A 1 85 ? 6.110 -1.046 -2.082 1.00 83.62 85 HIS A O 1
ATOM 685 N N . GLN A 1 86 ? 4.718 0.711 -2.132 1.00 72.31 86 GLN A N 1
ATOM 686 C CA . GLN A 1 86 ? 5.594 1.563 -1.314 1.00 72.31 86 GLN A CA 1
ATOM 687 C C . GLN A 1 86 ? 5.885 0.950 0.065 1.00 72.31 86 GLN A C 1
ATOM 689 O O . GLN A 1 86 ? 7.024 1.006 0.531 1.00 72.31 86 GLN A O 1
ATOM 694 N N . SER A 1 87 ? 4.884 0.344 0.709 1.00 68.38 87 SER A N 1
ATOM 695 C CA . SER A 1 87 ? 5.034 -0.328 2.010 1.00 68.38 87 SER A CA 1
ATOM 696 C C . SER A 1 87 ? 5.725 -1.692 1.913 1.00 68.38 87 SER A C 1
ATOM 698 O O . SER A 1 87 ? 6.228 -2.196 2.918 1.00 68.38 87 SER A O 1
ATOM 700 N N . LEU A 1 88 ? 5.762 -2.287 0.718 1.00 71.12 88 LEU A N 1
ATOM 701 C CA . LEU A 1 88 ? 6.363 -3.596 0.480 1.00 71.12 88 LEU A CA 1
ATOM 702 C C . LEU A 1 88 ? 7.868 -3.489 0.210 1.00 71.12 88 LEU A C 1
ATOM 704 O O . LEU A 1 88 ? 8.644 -4.208 0.841 1.00 71.12 88 LEU A O 1
ATOM 708 N N . LEU A 1 89 ? 8.270 -2.585 -0.691 1.00 75.50 89 LEU A N 1
ATOM 709 C CA . LEU A 1 89 ? 9.621 -2.569 -1.267 1.00 75.50 89 LEU A CA 1
ATOM 710 C C . LEU A 1 89 ? 10.518 -1.441 -0.749 1.00 75.50 89 LEU A C 1
ATOM 712 O O . LEU A 1 89 ? 11.716 -1.647 -0.582 1.00 75.50 89 LEU A O 1
ATOM 716 N N . TYR A 1 90 ? 9.961 -0.256 -0.485 1.00 82.12 90 TYR A N 1
ATOM 717 C CA . TYR A 1 90 ? 10.772 0.954 -0.285 1.00 82.12 90 TYR A CA 1
ATOM 718 C C . TYR A 1 90 ? 10.724 1.515 1.136 1.00 82.12 90 TYR A C 1
ATOM 720 O O . TYR A 1 90 ? 11.631 2.237 1.546 1.00 82.12 90 TYR A O 1
ATOM 728 N N . ARG A 1 91 ? 9.671 1.213 1.903 1.00 81.75 91 ARG A N 1
ATOM 729 C CA . ARG A 1 91 ? 9.462 1.761 3.246 1.00 81.75 91 ARG A CA 1
ATOM 730 C C . ARG A 1 91 ? 9.315 0.644 4.271 1.00 81.75 91 ARG A C 1
ATOM 732 O O . ARG A 1 91 ? 8.592 -0.323 4.059 1.00 81.75 91 ARG A O 1
ATOM 739 N N . ASN A 1 92 ? 9.963 0.809 5.422 1.00 82.00 92 ASN A N 1
ATOM 740 C CA . ASN A 1 92 ? 9.737 -0.075 6.561 1.00 82.00 92 ASN A CA 1
ATOM 741 C C . ASN A 1 92 ? 8.288 0.058 7.070 1.00 82.00 92 ASN A C 1
ATOM 743 O O . ASN A 1 92 ? 7.756 1.174 7.081 1.00 82.00 92 ASN A O 1
ATOM 747 N N . PRO A 1 93 ? 7.653 -1.041 7.519 1.00 81.31 93 PRO A N 1
ATOM 748 C CA . PRO A 1 93 ? 6.331 -0.980 8.130 1.00 81.31 93 PRO A CA 1
ATOM 749 C C . PRO A 1 93 ? 6.288 0.068 9.244 1.00 81.31 93 PRO A C 1
ATOM 751 O O . PRO A 1 93 ? 7.206 0.157 10.060 1.00 81.31 93 PRO A O 1
ATOM 754 N N . SER A 1 94 ? 5.230 0.880 9.262 1.00 82.19 94 SER A N 1
ATOM 755 C CA . SER A 1 94 ? 5.024 1.854 10.3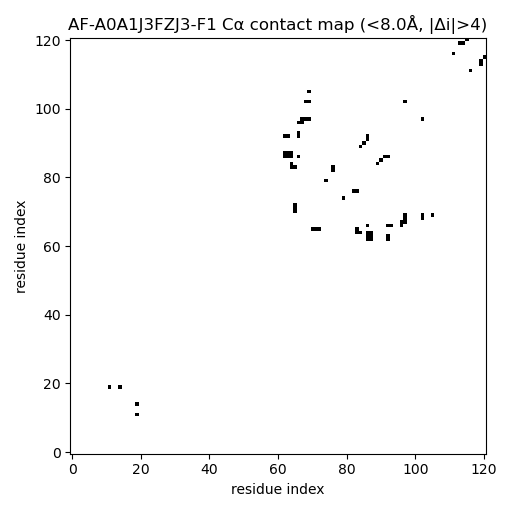35 1.00 82.19 94 SER A CA 1
ATOM 756 C C . SER A 1 94 ? 4.843 1.120 11.669 1.00 82.19 94 SER A C 1
ATOM 758 O O . SER A 1 94 ? 4.032 0.193 11.721 1.00 82.19 94 SER A O 1
ATOM 760 N N . PRO A 1 95 ? 5.519 1.536 12.757 1.00 86.44 95 PRO A N 1
ATOM 761 C CA . PRO A 1 95 ? 5.256 0.987 14.087 1.00 86.44 95 PRO A CA 1
ATOM 762 C C . PRO A 1 95 ? 3.890 1.438 14.628 1.00 86.44 95 PRO A C 1
ATOM 764 O O . PRO A 1 95 ? 3.319 0.796 15.506 1.00 86.44 95 PRO A O 1
ATOM 767 N N . TYR A 1 96 ? 3.348 2.535 14.095 1.00 89.25 96 TYR A N 1
ATOM 768 C CA . TYR A 1 96 ? 2.055 3.079 14.486 1.00 89.25 96 TYR A CA 1
ATOM 769 C C . TYR A 1 96 ? 0.946 2.440 13.660 1.00 89.25 96 TYR A C 1
ATOM 771 O O . TYR A 1 96 ? 0.902 2.614 12.437 1.00 89.25 96 TYR A O 1
ATOM 779 N N . LYS A 1 97 ? 0.047 1.728 14.344 1.00 89.94 97 LYS A N 1
ATOM 780 C CA . LYS A 1 97 ? -1.175 1.180 13.755 1.00 89.94 97 LYS A CA 1
ATOM 781 C C . LYS A 1 97 ? -2.299 2.220 13.827 1.00 89.94 97 LYS A C 1
ATOM 783 O O . LYS A 1 97 ? -2.436 2.878 14.861 1.00 89.94 97 LYS A O 1
ATOM 788 N N . PRO A 1 98 ? -3.104 2.383 12.765 1.00 93.44 98 PRO A N 1
ATOM 789 C CA . PRO A 1 98 ? -4.291 3.225 12.836 1.00 93.44 98 PRO A CA 1
ATOM 790 C C . PRO A 1 98 ? -5.293 2.645 13.846 1.00 93.44 98 PRO A C 1
ATOM 792 O O . PRO A 1 98 ? -5.382 1.431 14.020 1.00 93.44 98 PRO A O 1
ATOM 795 N N . SER A 1 99 ? -6.054 3.514 14.514 1.00 96.56 99 SER A N 1
ATOM 796 C CA . SER A 1 99 ? -7.133 3.073 15.400 1.00 96.56 99 SER A CA 1
ATOM 797 C C . SER A 1 99 ? -8.317 2.541 14.592 1.00 96.56 99 SER A C 1
ATOM 799 O O . SER A 1 99 ? -8.607 3.026 13.495 1.00 96.56 99 SER A O 1
ATOM 801 N N . GLU A 1 100 ? -9.060 1.589 15.153 1.00 96.00 100 GLU A N 1
ATOM 802 C CA . GLU A 1 100 ? -10.259 1.036 14.506 1.00 96.00 100 GLU A CA 1
ATOM 803 C C . GLU A 1 100 ? -11.307 2.121 14.209 1.00 96.00 100 GLU A C 1
ATOM 805 O O . GLU A 1 100 ? -11.943 2.131 13.150 1.00 96.00 100 GLU A O 1
ATOM 810 N N . TYR A 1 101 ? -11.434 3.104 15.106 1.00 97.94 101 TYR A N 1
ATOM 811 C CA . TYR A 1 101 ? -12.293 4.267 14.891 1.00 97.94 101 TYR A CA 1
ATOM 812 C C . TYR A 1 101 ? -11.867 5.080 13.660 1.00 97.94 101 TYR A C 1
ATOM 814 O O . TYR A 1 101 ? -12.710 5.465 12.852 1.00 97.94 101 TYR A O 1
ATOM 822 N N . LEU A 1 102 ? -10.565 5.315 13.463 1.00 97.88 102 LEU A N 1
ATOM 823 C CA . LEU A 1 102 ? -10.080 6.020 12.276 1.00 97.88 102 LEU A CA 1
ATOM 824 C C . LEU A 1 102 ? -10.382 5.229 10.997 1.00 97.88 102 LEU A C 1
ATOM 826 O O . LEU A 1 102 ? -10.900 5.798 10.037 1.00 97.88 102 LEU A O 1
ATOM 830 N N . VAL A 1 103 ? -10.109 3.923 10.995 1.00 96.94 103 VAL A N 1
ATOM 831 C CA . VAL A 1 103 ? -10.368 3.052 9.838 1.00 96.94 103 VAL A CA 1
ATOM 832 C C . VAL A 1 103 ? -11.856 3.056 9.470 1.00 96.94 103 VAL A C 1
ATOM 834 O O . VAL A 1 103 ? -12.208 3.287 8.312 1.00 96.94 103 VAL A O 1
ATOM 837 N N . SER A 1 104 ? -12.750 2.886 10.448 1.00 97.56 104 SER A N 1
ATOM 838 C CA . SER A 1 104 ? -14.204 2.932 10.214 1.00 97.56 104 SER A CA 1
ATOM 839 C C . SER A 1 104 ? -14.686 4.300 9.710 1.00 97.56 104 SER A C 1
ATOM 841 O O . SER A 1 104 ? -15.545 4.371 8.821 1.00 97.56 104 SER A O 1
ATOM 843 N N . LYS A 1 105 ? -14.099 5.396 10.208 1.00 98.31 105 LYS A N 1
ATOM 844 C CA . LYS A 1 105 ? -14.415 6.758 9.761 1.00 98.31 105 LYS A CA 1
ATOM 845 C C . LYS A 1 105 ? -13.978 7.009 8.318 1.00 98.31 105 LYS A C 1
ATOM 847 O O . LYS A 1 105 ? -14.748 7.597 7.562 1.00 98.31 105 LYS A O 1
ATOM 852 N N . LEU A 1 106 ? -12.813 6.502 7.908 1.00 98.25 106 LEU A N 1
ATOM 853 C CA . LEU A 1 106 ? -12.352 6.563 6.515 1.00 98.25 106 LEU A CA 1
ATOM 854 C C . LEU A 1 106 ? -13.282 5.792 5.574 1.00 98.25 106 LEU A C 1
ATOM 856 O O . LEU A 1 106 ? -13.719 6.343 4.567 1.00 98.25 106 LEU A O 1
ATOM 860 N N . ARG A 1 107 ? -13.677 4.564 5.933 1.00 97.31 107 ARG A N 1
ATOM 861 C CA . ARG A 1 107 ? -14.636 3.781 5.131 1.00 97.31 107 ARG A CA 1
ATOM 862 C C . ARG A 1 107 ? -15.994 4.480 5.006 1.00 97.31 107 ARG A C 1
ATOM 864 O O . ARG A 1 107 ? -16.629 4.429 3.955 1.00 97.31 107 ARG A O 1
ATOM 871 N N . SER A 1 108 ? -16.443 5.147 6.067 1.00 98.12 108 SER A N 1
ATOM 872 C CA . SER A 1 108 ? -17.682 5.935 6.044 1.00 98.12 108 SER A CA 1
ATOM 873 C C . SER A 1 108 ? -17.555 7.166 5.144 1.00 98.12 108 SER A C 1
ATOM 875 O O . SER A 1 108 ? -18.458 7.443 4.356 1.00 98.12 108 SER A O 1
ATOM 877 N N . TYR A 1 109 ? -16.417 7.863 5.211 1.00 98.12 109 TYR A N 1
ATOM 878 C CA . TYR A 1 109 ? -16.111 8.997 4.341 1.00 98.12 109 TYR A CA 1
ATOM 879 C C . TYR A 1 109 ? -16.068 8.590 2.865 1.00 98.12 109 TYR A C 1
ATOM 881 O O . TYR A 1 109 ? -16.680 9.250 2.035 1.00 98.12 109 TYR A O 1
ATOM 889 N N . GLU A 1 110 ? -15.422 7.474 2.532 1.00 97.56 110 GLU A N 1
ATOM 890 C CA . GLU A 1 110 ? -15.362 6.958 1.160 1.00 97.56 110 GLU A CA 1
ATOM 891 C C . GLU A 1 110 ? -16.757 6.624 0.611 1.00 97.56 110 GLU A C 1
ATOM 893 O O . GLU A 1 110 ? -17.064 6.961 -0.530 1.00 97.56 110 GLU A O 1
ATOM 898 N N . LYS A 1 111 ? -17.638 6.015 1.421 1.00 96.94 111 LYS A N 1
ATOM 899 C CA . LYS A 1 111 ? -19.041 5.766 1.037 1.00 96.94 111 LYS A CA 1
ATOM 900 C C . LYS A 1 111 ? -19.811 7.062 0.793 1.00 96.94 111 LYS A C 1
ATOM 902 O O . LYS A 1 111 ? -20.571 7.140 -0.169 1.00 96.94 111 LYS A O 1
ATOM 907 N N . LEU A 1 112 ? -19.619 8.063 1.651 1.00 97.94 112 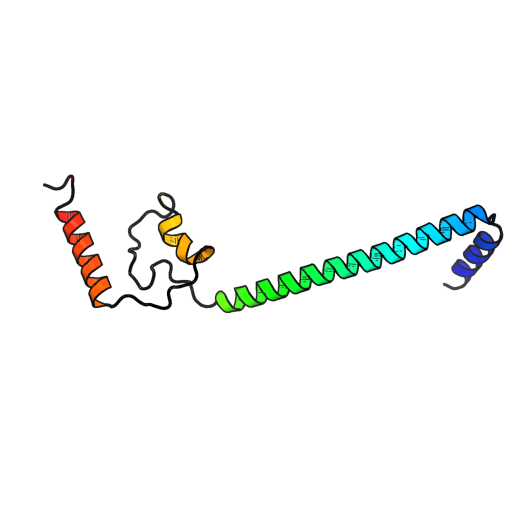LEU A N 1
ATOM 908 C CA . LEU A 1 112 ? -20.224 9.382 1.472 1.00 97.94 112 LEU A CA 1
ATOM 909 C C . LEU A 1 112 ? -19.705 10.050 0.195 1.00 97.94 112 LEU A C 1
ATOM 911 O O . LEU A 1 112 ? -20.495 10.566 -0.585 1.00 97.94 112 LEU A O 1
ATOM 915 N N . HIS A 1 113 ? -18.400 9.981 -0.056 1.00 97.06 113 HIS A N 1
ATOM 916 C CA . HIS A 1 113 ? -17.783 10.549 -1.250 1.00 97.06 113 HIS A CA 1
ATOM 917 C C . HIS A 1 113 ? -18.252 9.852 -2.532 1.00 97.06 113 HIS A C 1
ATOM 919 O O . HIS A 1 113 ? -18.454 10.510 -3.541 1.00 97.06 113 HIS A O 1
ATOM 925 N N . LYS A 1 114 ? -18.504 8.537 -2.495 1.00 94.75 114 LYS A N 1
ATOM 926 C CA . LYS A 1 114 ? -19.138 7.817 -3.612 1.00 94.75 114 LYS A CA 1
ATOM 927 C C . LYS A 1 114 ? -20.588 8.262 -3.861 1.00 94.75 114 LYS A C 1
ATOM 929 O O . LYS A 1 114 ? -21.055 8.126 -4.981 1.00 94.75 114 LYS A O 1
ATOM 934 N N . ARG A 1 115 ? -21.300 8.756 -2.839 1.00 97.19 115 ARG A N 1
ATOM 935 C CA . ARG A 1 115 ? -22.696 9.222 -2.951 1.00 97.19 115 ARG A CA 1
ATOM 936 C C . ARG A 1 115 ? -22.811 10.681 -3.380 1.00 97.19 115 ARG A C 1
ATOM 938 O O . ARG A 1 115 ? -23.746 11.003 -4.086 1.00 97.19 115 ARG A O 1
ATOM 945 N N . CYS A 1 116 ? -21.928 11.536 -2.874 1.00 97.50 116 CYS A N 1
ATOM 946 C CA . CYS A 1 116 ? -22.027 12.995 -2.997 1.00 97.50 116 CYS A CA 1
ATOM 947 C C . CYS A 1 116 ? -20.825 13.599 -3.739 1.00 97.50 116 CYS A C 1
ATOM 949 O O . CYS A 1 116 ? -20.540 14.789 -3.612 1.00 97.50 116 CYS A O 1
ATOM 951 N N . GLY A 1 117 ? -20.039 12.759 -4.408 1.00 96.25 117 GLY A N 1
ATOM 952 C CA . GLY A 1 117 ? -18.851 13.172 -5.136 1.00 96.25 117 GLY A CA 1
ATOM 953 C C . GLY A 1 117 ? -19.191 13.839 -6.469 1.00 96.25 117 GLY A C 1
ATOM 954 O O . GLY A 1 117 ? -20.344 13.856 -6.901 1.00 96.25 117 GLY A O 1
ATOM 955 N N . PRO A 1 118 ? -18.184 14.379 -7.165 1.00 96.94 118 PRO A N 1
ATOM 956 C CA . PRO A 1 118 ? -18.374 14.913 -8.508 1.00 96.94 118 PRO A CA 1
ATOM 957 C C . PRO A 1 118 ? -19.013 13.873 -9.443 1.00 96.94 118 PRO A C 1
ATOM 959 O O . PRO A 1 118 ? -18.567 12.728 -9.482 1.00 96.94 118 PRO A O 1
ATOM 962 N N . GLY A 1 119 ? -20.034 14.275 -10.206 1.00 93.75 119 GLY A N 1
ATOM 963 C CA . GLY A 1 119 ? -20.736 13.388 -11.144 1.00 93.75 119 GLY A CA 1
ATOM 964 C C . GLY A 1 119 ? -21.800 12.482 -10.512 1.00 93.75 119 GLY A C 1
ATOM 965 O 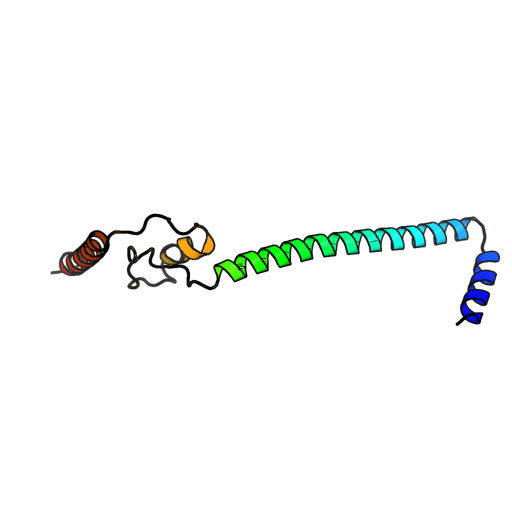O . GLY A 1 119 ? -22.188 11.498 -11.134 1.00 93.75 119 GLY A O 1
ATOM 966 N N . THR A 1 120 ? -22.250 12.795 -9.295 1.00 91.19 120 THR A N 1
ATOM 967 C CA . THR A 1 120 ? -23.426 12.176 -8.658 1.00 91.19 120 THR A CA 1
ATOM 968 C C . THR A 1 120 ? -24.597 13.166 -8.640 1.00 91.19 120 THR A C 1
ATOM 970 O O . THR A 1 120 ? -24.349 14.373 -8.613 1.00 91.19 120 THR A O 1
ATOM 973 N N . ASP A 1 121 ? -25.831 12.651 -8.737 1.00 78.00 121 ASP A N 1
ATOM 974 C CA . ASP A 1 121 ? -27.088 13.421 -8.854 1.00 78.00 121 ASP A CA 1
ATOM 975 C C . ASP A 1 121 ? -27.481 14.188 -7.577 1.00 78.00 121 ASP A C 1
ATOM 977 O O . ASP A 1 121 ? -27.265 13.655 -6.459 1.00 78.00 121 ASP A O 1
#

Radius of gyration: 33.21 Å; Cα contacts (8 Å, |Δi|>4): 39; chains: 1; bounding box: 94×56×36 Å

InterPro domains:
  IPR004938 Xyloglucan fucosyltransferase [PF03254] (50-120)
  IPR004938 Xyloglucan fucosyltransferase [PTHR31889] (18-120)

pLDDT: mean 79.61, std 15.33, range [47.41, 98.31]

Sequence (121 aa):
MYHIFQISGEAIRSLGLKMKILITVIFSGLLIWSIILLSFSKNFNDQLLDATNYDSKRSETPRDKLIGGLLTADFDERSCVSRYHQSLLYRNPSPYKPSEYLVSKLRSYEKLHKRCGPGTD

Secondary structure (DSSP, 8-state):
-HHHHHHHHHHHHHS-HHHHHHHHHHHHHHHHHHHHHHHHHHHHHHHHHHHHHHHHHHHTS---TTTTTTS-S-S-TTTTTHHHHIIIIISPPPSPPPPHHHHHHHHHHHHHHHHHSTT--